Protein AF-A0A954M8I9-F1 (afdb_monomer)

Mean predicted aligned error: 9.43 Å

Solvent-accessible surface area (backbone atoms only — not comparable to full-atom values): 6533 Å² total; per-residue (Å²): 109,73,70,59,54,53,54,57,57,57,62,66,73,66,71,72,78,74,79,82,77,87,83,85,86,86,84,80,81,97,72,74,72,76,30,40,74,69,67,29,89,86,39,89,39,70,69,61,34,58,49,44,78,78,48,90,78,77,92,83,77,78,76,92,42,102,44,70,55,22,33,46,48,23,75,76,69,76,42,62,24,74,81,62,58,29,63,43,84,75,49,87,56,82,74,86,133

Structure (mmCIF, N/CA/C/O backbone):
data_AF-A0A954M8I9-F1
#
_entry.id   AF-A0A954M8I9-F1
#
loop_
_atom_site.group_PDB
_atom_site.id
_atom_site.type_symbol
_atom_site.label_atom_id
_atom_site.label_alt_id
_atom_site.label_comp_id
_atom_site.label_asym_id
_atom_site.label_entity_id
_atom_site.label_seq_id
_atom_site.pdbx_PDB_ins_code
_atom_site.Cartn_x
_atom_site.Cartn_y
_atom_site.Cartn_z
_atom_site.occupancy
_atom_site.B_iso_or_equiv
_atom_site.auth_seq_id
_atom_site.auth_comp_id
_atom_site.auth_asym_id
_atom_site.auth_atom_id
_atom_site.pdbx_PDB_model_num
ATOM 1 N N . MET A 1 1 ? -43.831 21.849 30.753 1.00 57.25 1 MET A N 1
ATOM 2 C CA . MET A 1 1 ? -42.472 22.388 30.490 1.00 57.25 1 MET A CA 1
ATOM 3 C C . MET A 1 1 ? -41.373 21.713 31.313 1.00 57.25 1 MET A C 1
ATOM 5 O O . MET A 1 1 ? -40.435 21.229 30.704 1.00 57.25 1 MET A O 1
ATOM 9 N N . ARG A 1 2 ? -41.479 21.588 32.648 1.00 58.16 2 ARG A N 1
ATOM 10 C CA . ARG A 1 2 ? -40.448 20.923 33.486 1.00 58.16 2 ARG A CA 1
ATOM 11 C C . ARG A 1 2 ? -40.179 19.445 33.145 1.00 58.16 2 ARG A C 1
ATOM 13 O O . ARG A 1 2 ? -39.025 19.045 33.088 1.00 58.16 2 ARG A O 1
ATOM 20 N N . ALA A 1 3 ? -41.225 18.666 32.856 1.00 59.84 3 ALA A N 1
ATOM 21 C CA . ALA A 1 3 ? -41.085 17.259 32.459 1.00 59.84 3 ALA A CA 1
ATOM 22 C C . ALA A 1 3 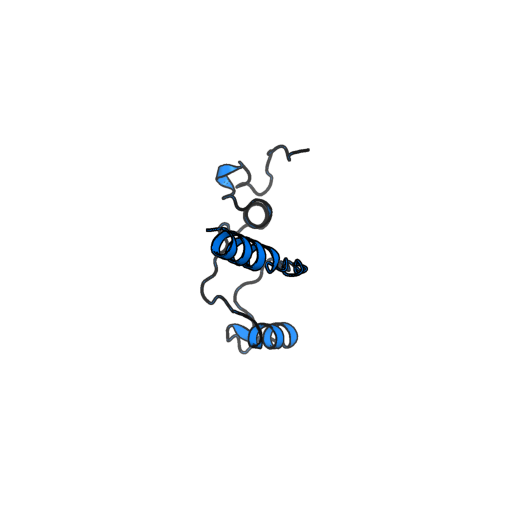? -40.405 17.087 31.085 1.00 59.84 3 ALA A C 1
ATOM 24 O O . ALA A 1 3 ? -39.618 16.169 30.902 1.00 59.84 3 ALA A O 1
ATOM 25 N N . LEU A 1 4 ? -40.648 18.012 30.147 1.00 60.38 4 LEU A N 1
ATOM 26 C CA . LEU A 1 4 ? -40.012 18.003 28.824 1.00 60.38 4 LEU A CA 1
ATOM 27 C C . LEU A 1 4 ? -38.509 18.314 28.926 1.00 60.38 4 LEU A C 1
ATOM 29 O O . LEU A 1 4 ? -37.697 17.688 28.256 1.00 60.38 4 LEU A O 1
ATOM 33 N N . LEU A 1 5 ? -38.143 19.244 29.816 1.00 59.84 5 LEU A N 1
ATOM 34 C CA . LEU A 1 5 ? -36.751 19.609 30.089 1.00 59.84 5 LEU A CA 1
ATOM 35 C C . LEU A 1 5 ? -35.965 18.442 30.716 1.00 59.84 5 LEU A C 1
ATOM 37 O O . LEU A 1 5 ? -34.818 18.206 30.351 1.00 59.84 5 LEU A O 1
ATOM 41 N N . ALA A 1 6 ? -36.598 17.685 31.619 1.00 60.31 6 ALA A N 1
ATOM 42 C CA . ALA A 1 6 ? -35.994 16.516 32.258 1.00 60.31 6 ALA A CA 1
ATOM 43 C C . ALA A 1 6 ? -35.739 15.360 31.272 1.00 60.31 6 ALA A C 1
ATOM 45 O O . ALA A 1 6 ? -34.705 14.705 31.359 1.00 60.31 6 ALA A O 1
ATOM 46 N N . VAL A 1 7 ? -36.640 15.141 30.306 1.00 65.31 7 VAL A N 1
ATOM 47 C CA . VAL A 1 7 ? -36.481 14.102 29.271 1.00 65.31 7 VAL A CA 1
ATOM 48 C C . VAL A 1 7 ? -35.341 14.438 28.302 1.00 65.31 7 VAL A C 1
ATOM 50 O O . VAL A 1 7 ? -34.545 13.563 27.972 1.00 65.31 7 VAL A O 1
ATOM 53 N N . VAL A 1 8 ? -35.199 15.707 27.902 1.00 66.19 8 VAL A N 1
ATOM 54 C CA . VAL A 1 8 ? -34.095 16.150 27.026 1.00 66.19 8 VAL A CA 1
ATOM 55 C C . VAL A 1 8 ?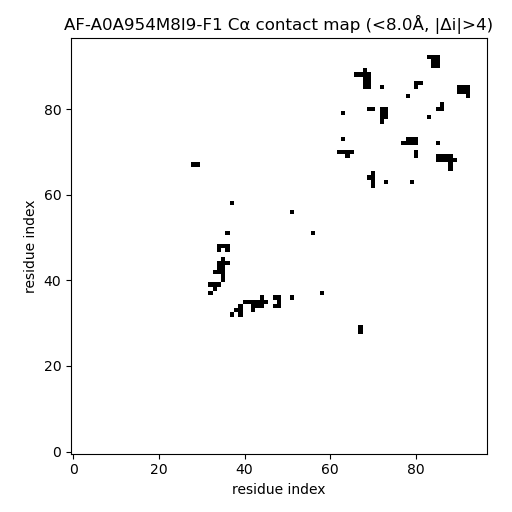 -32.732 16.003 27.717 1.00 66.19 8 VAL A C 1
ATOM 57 O O . VAL A 1 8 ? -31.777 15.540 27.099 1.00 66.19 8 VAL A O 1
ATOM 60 N N . LEU A 1 9 ? -32.644 16.326 29.012 1.00 63.62 9 LEU A N 1
ATOM 61 C CA . LEU A 1 9 ? -31.415 16.161 29.800 1.00 63.62 9 LEU A CA 1
ATOM 62 C C . LEU A 1 9 ? -31.001 14.690 29.973 1.00 63.62 9 LEU A C 1
ATOM 64 O O . LEU A 1 9 ? -29.807 14.396 29.984 1.00 63.62 9 LEU A O 1
ATOM 68 N N . LEU A 1 10 ? -31.961 13.763 30.062 1.00 64.50 10 LEU A N 1
ATOM 69 C CA . LEU A 1 10 ? -31.677 12.333 30.221 1.00 64.50 10 LEU A CA 1
ATOM 70 C C . LEU A 1 10 ? -31.137 11.686 28.929 1.00 64.50 10 LEU A C 1
ATOM 72 O O . LEU A 1 10 ? -30.275 10.812 29.003 1.00 64.50 10 LEU A O 1
ATOM 76 N N . CYS A 1 11 ? -31.589 12.142 27.754 1.00 60.53 11 CYS A N 1
ATOM 77 C CA . CYS A 1 11 ? -31.106 11.654 26.455 1.00 60.53 11 CYS A CA 1
ATOM 78 C C . CYS A 1 11 ? -29.683 12.124 26.107 1.00 60.53 11 CYS A C 1
ATOM 80 O O . CYS A 1 11 ? -28.959 11.405 25.425 1.00 60.53 11 CYS A O 1
ATOM 82 N N . CYS A 1 12 ? -29.248 13.296 26.579 1.00 60.66 12 CYS A N 1
ATOM 83 C CA . CYS A 1 12 ? -27.878 13.769 26.337 1.00 60.66 12 CYS A CA 1
ATOM 84 C C . CYS A 1 12 ? -26.828 13.032 27.185 1.00 60.66 12 CYS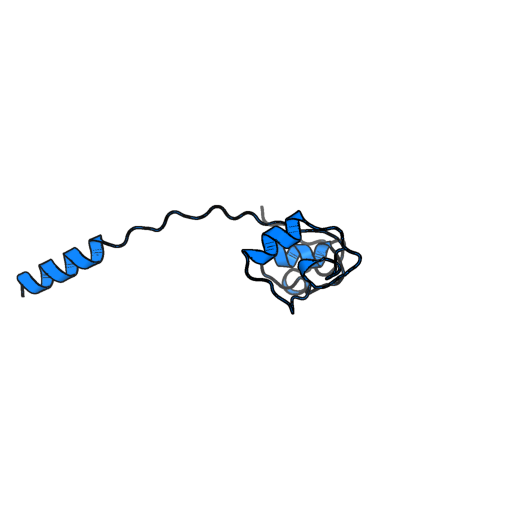 A C 1
ATOM 86 O O . CYS A 1 12 ? -25.661 12.982 26.806 1.00 60.66 12 CYS A O 1
ATOM 88 N N . ALA A 1 13 ? -27.225 12.440 28.315 1.00 60.78 13 ALA A N 1
ATOM 89 C CA . ALA A 1 13 ? -26.310 11.742 29.220 1.00 60.78 13 ALA A CA 1
ATOM 90 C C . ALA A 1 13 ? -25.908 10.334 28.735 1.00 60.78 13 ALA A C 1
ATOM 92 O O . ALA A 1 13 ? -25.038 9.708 29.335 1.00 60.78 13 ALA A O 1
ATOM 93 N N . SER A 1 14 ? -26.536 9.818 27.672 1.00 60.78 14 SER A N 1
ATOM 94 C CA . SER A 1 14 ? -26.346 8.438 27.196 1.00 60.78 14 SER A CA 1
ATOM 95 C C . SER A 1 14 ? -25.318 8.295 26.068 1.00 60.78 14 SER A C 1
ATOM 97 O O . SER A 1 14 ? -25.149 7.197 25.540 1.00 60.78 14 SER A O 1
ATOM 99 N N . VAL A 1 15 ? -24.623 9.371 25.682 1.00 63.84 15 VAL A N 1
ATOM 100 C CA . VAL A 1 15 ? -23.536 9.281 24.697 1.00 63.84 15 VAL A CA 1
ATOM 101 C C . VAL A 1 15 ? -22.317 8.667 25.382 1.00 63.84 15 VAL A C 1
ATOM 103 O O . VAL A 1 15 ? -21.468 9.355 25.943 1.00 63.84 15 VAL A O 1
ATOM 106 N N . SER A 1 16 ? -22.254 7.337 25.360 1.00 67.69 16 SER A N 1
ATOM 107 C CA . SER A 1 16 ? -21.026 6.602 25.638 1.00 67.69 16 SER A CA 1
ATOM 108 C C . SER A 1 16 ? -20.015 6.960 24.553 1.00 67.69 16 SER A C 1
ATOM 110 O O . SER A 1 16 ? -20.269 6.769 23.363 1.00 67.69 16 SER A O 1
ATOM 112 N N . PHE A 1 17 ? -18.882 7.527 24.961 1.00 67.75 17 PHE A N 1
ATOM 113 C CA . PHE A 1 17 ? -17.749 7.706 24.068 1.00 67.75 17 PHE A CA 1
ATOM 114 C C . PHE A 1 17 ? -17.250 6.304 23.715 1.00 67.75 17 PHE A C 1
ATOM 116 O O . PHE A 1 17 ? -16.771 5.586 24.594 1.00 67.75 17 PHE A O 1
ATOM 123 N N . ALA A 1 18 ? -17.441 5.884 22.462 1.00 76.12 18 ALA A N 1
ATOM 124 C CA . ALA A 1 18 ? -16.890 4.622 21.994 1.00 76.12 18 ALA A CA 1
ATOM 125 C C . ALA A 1 18 ? -15.380 4.622 22.269 1.00 76.12 18 ALA A C 1
ATOM 127 O O . ALA A 1 18 ? -14.705 5.633 22.054 1.00 76.12 18 ALA A O 1
ATOM 128 N N . GLU A 1 19 ? -14.869 3.509 22.791 1.00 88.06 19 GLU 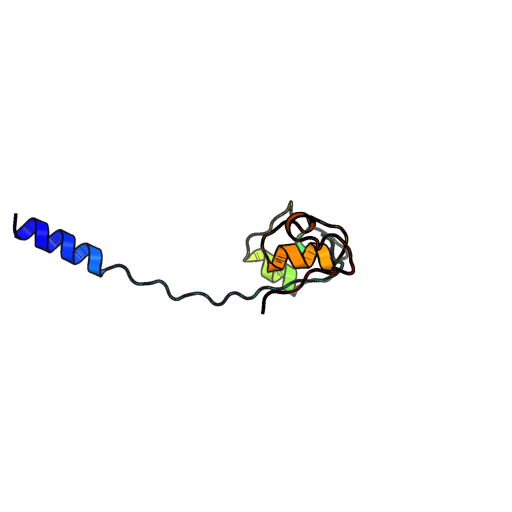A N 1
ATOM 129 C CA . GLU A 1 19 ? -13.445 3.364 23.068 1.00 88.06 19 GLU A CA 1
ATOM 130 C C . GLU A 1 19 ? -12.651 3.634 21.783 1.00 88.06 19 GLU A C 1
ATOM 132 O O . GLU A 1 19 ? -13.002 3.136 20.709 1.00 88.06 19 GLU A O 1
ATOM 137 N N . GLN A 1 20 ? -11.623 4.485 21.872 1.00 91.31 20 GLN A N 1
ATOM 138 C CA . GLN A 1 20 ? -10.823 4.828 20.701 1.00 91.31 20 GLN A CA 1
ATOM 139 C C . GLN A 1 20 ? -10.077 3.574 20.231 1.00 91.31 20 GLN A C 1
ATOM 141 O O . GLN A 1 20 ? -9.328 2.986 21.015 1.00 91.31 20 GLN A O 1
ATOM 146 N N . PRO A 1 21 ? -10.260 3.142 18.973 1.00 94.19 21 PRO A N 1
ATOM 147 C CA . PRO A 1 21 ? -9.571 1.964 18.489 1.00 94.19 21 PRO A CA 1
ATOM 148 C C . PRO A 1 21 ? -8.078 2.256 18.335 1.00 94.19 21 PRO A C 1
ATOM 150 O O . PRO A 1 21 ? -7.671 3.352 17.948 1.00 94.19 21 PRO A O 1
ATOM 153 N N . ASN A 1 22 ? -7.256 1.233 18.553 1.00 96.19 22 ASN A N 1
ATOM 154 C CA . ASN A 1 22 ? -5.866 1.273 18.119 1.00 96.19 22 ASN A CA 1
ATOM 155 C C . ASN A 1 22 ? -5.813 1.209 16.587 1.00 96.19 22 ASN A C 1
ATOM 157 O O . ASN A 1 22 ? -6.465 0.359 15.977 1.00 96.19 22 ASN A O 1
ATOM 161 N N . ILE A 1 23 ? -5.010 2.076 15.968 1.00 95.88 23 ILE A N 1
ATOM 162 C CA . ILE A 1 23 ? -4.789 2.079 14.519 1.00 95.88 23 ILE A CA 1
ATOM 163 C C . ILE A 1 23 ? -3.413 1.474 14.240 1.00 95.88 23 ILE A C 1
ATOM 165 O O . ILE A 1 23 ? -2.391 2.047 14.609 1.00 95.88 23 ILE A O 1
ATOM 169 N N . LEU A 1 24 ? -3.386 0.319 13.569 1.00 96.06 24 LEU A N 1
ATOM 170 C CA . LEU A 1 24 ? -2.163 -0.273 13.029 1.00 96.06 24 LEU A CA 1
ATOM 171 C C . LEU A 1 24 ? -2.069 0.053 11.535 1.00 96.06 24 LEU A C 1
ATOM 173 O O . LEU A 1 24 ? -2.829 -0.486 10.733 1.00 96.06 24 LEU A O 1
ATOM 177 N N . TRP A 1 25 ? -1.129 0.925 11.172 1.00 94.94 25 TRP A N 1
ATOM 178 C CA . TRP A 1 25 ? -0.845 1.277 9.783 1.00 94.94 25 TRP A CA 1
ATOM 179 C C . TRP A 1 25 ? 0.323 0.437 9.252 1.00 94.94 25 TRP A C 1
ATOM 181 O O . TRP A 1 25 ? 1.463 0.622 9.675 1.00 94.94 25 TRP A O 1
ATOM 191 N N . LEU A 1 26 ? 0.044 -0.488 8.330 1.00 94.25 26 LEU A N 1
ATOM 192 C CA . LEU A 1 26 ? 1.057 -1.323 7.679 1.00 94.25 26 LEU A CA 1
ATOM 193 C C . LEU A 1 26 ? 1.299 -0.826 6.252 1.00 94.25 26 LEU A C 1
ATOM 195 O O . LEU A 1 26 ? 0.391 -0.860 5.424 1.00 94.25 26 LEU A O 1
ATOM 199 N N . THR A 1 27 ? 2.532 -0.411 5.967 1.00 92.88 27 THR A N 1
ATOM 200 C CA . THR A 1 27 ? 2.986 -0.053 4.616 1.00 92.88 27 THR A CA 1
ATOM 201 C C . THR A 1 27 ? 4.009 -1.079 4.147 1.00 92.88 27 THR A C 1
ATOM 203 O O . THR A 1 27 ? 4.870 -1.506 4.915 1.00 92.88 27 THR A O 1
ATOM 206 N N . VAL A 1 28 ? 3.915 -1.458 2.880 1.00 93.12 28 VAL A N 1
ATOM 207 C CA . VAL A 1 28 ? 4.821 -2.376 2.188 1.00 93.12 28 VAL A CA 1
ATOM 208 C C . VAL A 1 28 ? 5.451 -1.626 1.019 1.00 93.12 28 VAL A C 1
ATOM 210 O O . VAL A 1 28 ? 4.779 -0.841 0.354 1.00 93.12 28 VAL A O 1
ATOM 213 N N . GLU A 1 29 ? 6.749 -1.820 0.813 1.00 92.44 29 GLU A N 1
ATOM 214 C CA . GLU A 1 29 ? 7.525 -1.114 -0.210 1.00 92.44 29 GLU A CA 1
ATOM 215 C C . GLU A 1 29 ? 7.619 -1.970 -1.479 1.00 92.44 29 GLU A C 1
ATOM 217 O O . GLU A 1 29 ? 7.756 -3.190 -1.396 1.00 92.44 29 GLU A O 1
ATOM 222 N N . ASP A 1 30 ? 7.538 -1.316 -2.639 1.00 92.50 30 ASP A N 1
ATOM 223 C CA . ASP A 1 30 ? 7.743 -1.910 -3.966 1.00 92.50 30 ASP A CA 1
ATOM 224 C C . ASP A 1 30 ? 6.864 -3.136 -4.292 1.00 92.50 30 ASP A C 1
ATOM 226 O O . ASP A 1 30 ? 7.293 -4.065 -4.977 1.00 92.50 30 ASP A O 1
ATOM 230 N N . ILE A 1 31 ? 5.602 -3.128 -3.841 1.00 92.56 31 ILE A N 1
ATOM 231 C CA . ILE A 1 31 ? 4.623 -4.187 -4.129 1.00 92.56 31 ILE A CA 1
ATOM 232 C C . ILE A 1 31 ? 3.455 -3.683 -4.991 1.00 92.56 31 ILE A C 1
ATOM 234 O O . ILE A 1 31 ? 2.964 -2.567 -4.816 1.00 92.56 31 ILE A O 1
ATOM 238 N N . GLY A 1 32 ? 2.995 -4.524 -5.918 1.00 91.62 32 GLY A N 1
ATOM 239 C CA . GLY A 1 32 ? 1.762 -4.329 -6.683 1.00 91.62 32 GLY A CA 1
ATOM 240 C C . GLY A 1 32 ? 0.652 -5.305 -6.258 1.00 91.62 32 GLY A C 1
ATOM 241 O O . GLY A 1 32 ? 0.709 -5.874 -5.168 1.00 91.62 32 GLY A O 1
ATOM 242 N N . PRO A 1 33 ? -0.367 -5.548 -7.103 1.00 94.56 33 PRO A N 1
ATOM 243 C CA . PRO A 1 33 ? -1.468 -6.470 -6.801 1.00 94.56 33 PRO A CA 1
ATOM 244 C C . PRO A 1 33 ? -1.077 -7.961 -6.897 1.00 94.56 33 PRO A C 1
ATOM 246 O O . PRO A 1 33 ? -1.949 -8.814 -7.027 1.00 94.56 33 PRO A O 1
ATOM 249 N N . GLN A 1 34 ? 0.215 -8.296 -6.852 1.00 96.06 34 GLN A N 1
ATOM 250 C CA . GLN A 1 34 ? 0.738 -9.667 -6.888 1.00 96.06 34 GLN A CA 1
ATOM 251 C C . GLN A 1 34 ? 0.564 -10.370 -5.528 1.00 96.06 34 GLN A C 1
ATOM 253 O O . GLN A 1 34 ? 1.532 -10.709 -4.850 1.00 96.06 34 GLN A O 1
ATOM 258 N N . LEU A 1 35 ? -0.688 -10.532 -5.093 1.00 97.00 35 LEU A N 1
ATOM 259 C CA . LEU A 1 35 ? -1.080 -11.225 -3.862 1.00 97.00 35 LEU A CA 1
ATOM 260 C C . LEU A 1 35 ? -2.232 -12.193 -4.157 1.00 97.00 35 LEU A C 1
ATOM 262 O O . LEU A 1 35 ? -3.079 -11.914 -5.014 1.00 97.00 35 LEU A O 1
ATOM 266 N N . GLY A 1 36 ? -2.328 -13.278 -3.386 1.00 97.69 36 GLY A N 1
ATOM 267 C CA . GLY A 1 36 ? -3.391 -14.275 -3.540 1.00 97.69 36 GLY A CA 1
ATOM 268 C C . GLY A 1 36 ? -4.789 -13.662 -3.407 1.00 97.69 36 GLY A C 1
ATOM 269 O O . GLY A 1 36 ? -5.682 -13.939 -4.208 1.00 97.69 36 GLY A O 1
ATOM 270 N N . CYS A 1 37 ? -4.974 -12.733 -2.465 1.00 96.94 37 CYS A N 1
ATOM 271 C CA . CYS A 1 37 ? -6.229 -12.000 -2.270 1.00 96.94 37 CYS A CA 1
ATOM 272 C C . CYS A 1 37 ? -6.637 -11.069 -3.425 1.00 96.94 37 CYS A C 1
ATOM 274 O O . CYS A 1 37 ? -7.808 -10.696 -3.500 1.00 96.94 37 CYS A O 1
ATOM 276 N N . TYR A 1 38 ? -5.716 -10.730 -4.331 1.00 97.56 38 TYR A N 1
ATOM 277 C CA . TYR A 1 38 ? -5.995 -10.011 -5.580 1.00 97.56 38 TYR A CA 1
ATOM 278 C C . TYR A 1 38 ? -6.104 -10.947 -6.797 1.00 97.56 38 TYR A C 1
ATOM 280 O O . TYR A 1 38 ? -6.346 -10.480 -7.909 1.00 97.56 38 TYR A O 1
ATOM 288 N N . GLY A 1 39 ? -5.994 -12.265 -6.595 1.00 96.69 39 GLY A N 1
ATOM 289 C CA . GLY A 1 39 ? -6.161 -13.284 -7.633 1.00 96.69 39 GLY A CA 1
ATOM 290 C C . GLY A 1 39 ? -4.864 -13.767 -8.282 1.00 96.69 39 GLY A C 1
ATOM 291 O O . GLY A 1 39 ? -4.933 -14.477 -9.285 1.00 96.69 39 GLY A O 1
ATOM 292 N N . ASP A 1 40 ? -3.694 -13.414 -7.740 1.00 97.62 40 ASP A N 1
ATOM 293 C CA . ASP A 1 40 ? -2.423 -13.956 -8.224 1.00 97.62 40 ASP A CA 1
ATOM 294 C C . ASP A 1 40 ? -2.264 -15.426 -7.799 1.00 97.62 40 ASP A C 1
ATOM 296 O O . ASP A 1 40 ? -2.140 -15.739 -6.616 1.00 97.62 40 ASP A O 1
ATOM 300 N N . ALA A 1 41 ? -2.262 -16.337 -8.776 1.00 97.44 41 ALA A N 1
ATOM 301 C CA . ALA A 1 41 ? -2.145 -17.776 -8.546 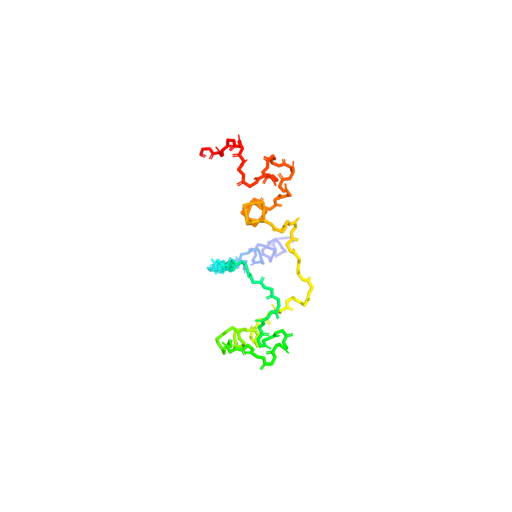1.00 97.44 41 ALA A CA 1
ATOM 302 C C . ALA A 1 41 ? -0.725 -18.237 -8.160 1.00 97.44 41 ALA A C 1
ATOM 304 O O . ALA A 1 41 ? -0.565 -19.375 -7.719 1.00 97.44 41 ALA A O 1
ATOM 305 N N . TYR A 1 42 ? 0.295 -17.392 -8.342 1.00 97.56 42 TYR A N 1
ATOM 306 C CA . TYR A 1 42 ? 1.684 -17.695 -7.978 1.00 97.56 42 TYR A CA 1
ATOM 307 C C . TYR A 1 42 ? 2.070 -17.154 -6.596 1.00 97.56 42 TYR A C 1
ATOM 309 O O . TYR A 1 42 ? 3.120 -17.525 -6.071 1.00 97.56 42 TYR A O 1
ATOM 317 N N . ALA A 1 43 ? 1.250 -16.280 -6.011 1.00 97.62 43 ALA A N 1
ATOM 318 C CA . ALA A 1 43 ? 1.527 -15.671 -4.721 1.00 97.62 43 ALA A CA 1
ATOM 319 C C . ALA A 1 43 ? 1.255 -16.649 -3.563 1.00 97.62 43 ALA A C 1
ATOM 321 O O . ALA A 1 43 ? 0.152 -17.173 -3.421 1.00 97.62 43 ALA A O 1
ATOM 322 N N . ASP A 1 44 ? 2.249 -16.843 -2.691 1.00 97.88 44 ASP A N 1
ATOM 323 C CA . ASP A 1 44 ? 2.099 -17.556 -1.416 1.00 97.88 44 ASP A CA 1
ATOM 324 C C . ASP A 1 44 ? 1.966 -16.544 -0.268 1.00 97.88 44 ASP A C 1
ATOM 326 O O . ASP A 1 44 ? 2.947 -16.138 0.359 1.00 97.88 44 ASP A O 1
ATOM 330 N N . THR A 1 45 ? 0.739 -16.061 -0.039 1.00 97.62 45 THR A N 1
ATOM 331 C CA . THR A 1 45 ? 0.454 -14.972 0.916 1.00 97.62 45 THR A CA 1
ATOM 332 C C . THR A 1 45 ? -0.635 -15.315 1.941 1.00 97.62 45 THR A C 1
ATOM 334 O O . THR A 1 45 ? -1.521 -14.495 2.205 1.00 97.62 45 THR A O 1
ATOM 337 N N . PRO A 1 46 ? -0.573 -16.482 2.615 1.00 97.88 46 PRO A N 1
ATOM 338 C CA . PRO A 1 46 ? -1.699 -17.043 3.366 1.00 97.88 46 PRO A CA 1
ATOM 339 C C . PRO A 1 46 ? -2.195 -16.144 4.507 1.00 97.88 46 PRO A C 1
ATOM 341 O O . PRO A 1 46 ? -3.392 -16.105 4.800 1.00 97.88 46 PRO A O 1
ATOM 344 N N . HIS A 1 47 ? -1.299 -15.387 5.148 1.00 98.19 47 HIS A N 1
ATOM 345 C CA . HIS A 1 47 ? -1.665 -14.460 6.222 1.00 98.19 47 HIS A CA 1
ATOM 346 C C . HIS A 1 47 ? -2.373 -13.201 5.708 1.00 98.19 47 HIS A C 1
ATOM 348 O O . HIS A 1 47 ? -3.345 -12.759 6.325 1.00 98.19 47 HIS A O 1
ATOM 354 N N . LEU A 1 48 ? -1.930 -12.647 4.574 1.00 97.06 48 LEU A N 1
ATOM 355 C CA . LEU A 1 48 ? -2.588 -11.502 3.938 1.00 97.06 48 LEU A CA 1
ATOM 356 C C . LEU A 1 48 ? -3.931 -11.918 3.333 1.00 97.06 48 LEU A C 1
ATOM 358 O O . LEU A 1 48 ? -4.909 -11.184 3.453 1.00 97.06 48 LEU A O 1
ATOM 362 N N . ASP A 1 49 ? -4.017 -13.128 2.787 1.00 97.94 49 ASP A N 1
ATOM 363 C CA . ASP A 1 49 ? -5.254 -13.668 2.226 1.00 97.94 49 ASP A CA 1
ATOM 364 C C . ASP A 1 49 ? -6.302 -13.922 3.313 1.00 97.94 49 ASP A C 1
ATOM 366 O O . ASP A 1 49 ? -7.472 -13.559 3.167 1.00 97.94 49 ASP A O 1
ATOM 370 N N . ALA A 1 50 ? -5.890 -14.496 4.448 1.00 98.31 50 ALA A N 1
ATOM 371 C CA . ALA A 1 50 ? -6.754 -14.648 5.614 1.00 98.31 50 ALA A CA 1
ATOM 372 C C . ALA A 1 50 ? -7.187 -13.290 6.190 1.00 98.31 50 ALA A C 1
ATOM 374 O O . ALA A 1 50 ? -8.332 -13.139 6.619 1.00 98.31 50 ALA A O 1
ATOM 375 N N . PHE A 1 51 ? -6.298 -12.291 6.179 1.00 97.62 51 PHE A N 1
ATOM 376 C CA . PHE A 1 51 ? -6.627 -10.933 6.601 1.00 97.62 51 PHE A CA 1
ATOM 377 C C . PHE A 1 51 ? -7.650 -10.269 5.670 1.00 97.62 51 PHE A C 1
ATOM 379 O O . PHE A 1 51 ? -8.623 -9.693 6.159 1.00 97.62 51 PHE A O 1
ATOM 386 N N . ALA A 1 52 ? -7.496 -10.412 4.353 1.00 97.44 52 ALA A N 1
ATOM 387 C CA . ALA A 1 52 ? -8.414 -9.857 3.362 1.00 97.44 52 ALA A CA 1
ATOM 388 C C . ALA A 1 52 ? -9.838 -10.428 3.498 1.00 97.44 52 ALA A C 1
ATOM 390 O O . ALA A 1 52 ? -10.802 -9.673 3.442 1.00 97.44 52 ALA A O 1
ATOM 391 N N . LYS A 1 53 ? -9.990 -11.730 3.793 1.00 97.88 53 LYS A N 1
ATOM 392 C CA . LYS A 1 53 ? -11.307 -12.384 3.989 1.00 97.88 53 LYS A CA 1
ATOM 393 C C . LYS A 1 53 ? -12.166 -11.773 5.104 1.00 97.88 53 LYS A C 1
ATOM 395 O O . LYS A 1 53 ? -13.378 -11.963 5.104 1.00 97.88 53 LYS A O 1
ATOM 400 N N . ARG A 1 54 ? -11.548 -11.083 6.065 1.00 98.06 54 ARG A N 1
ATOM 401 C CA . ARG A 1 54 ? -12.221 -10.409 7.190 1.00 98.06 54 ARG A CA 1
ATOM 402 C C . ARG A 1 54 ? -12.130 -8.881 7.124 1.00 98.06 54 ARG A C 1
ATOM 404 O O . ARG A 1 54 ? -12.412 -8.220 8.119 1.00 98.06 54 ARG A O 1
ATOM 411 N N . SER A 1 55 ? -11.700 -8.338 5.988 1.00 97.81 55 SER A N 1
ATOM 412 C CA . SER A 1 55 ? -11.452 -6.911 5.783 1.00 97.81 55 SER A CA 1
ATOM 413 C C . SER A 1 55 ? -12.213 -6.393 4.564 1.00 97.81 55 SER A C 1
ATOM 415 O O . SER A 1 55 ? -12.751 -7.162 3.770 1.00 97.81 55 SER A O 1
ATOM 417 N N . LEU A 1 56 ? -12.243 -5.071 4.403 1.00 97.81 56 LEU A N 1
ATOM 418 C CA . LEU A 1 56 ? -12.624 -4.452 3.139 1.00 97.81 56 LEU A CA 1
ATOM 419 C C . LEU A 1 56 ? -11.386 -4.354 2.239 1.00 97.81 56 LEU A C 1
ATOM 421 O O . LEU A 1 56 ? -10.389 -3.748 2.633 1.00 97.81 56 LEU A O 1
ATOM 425 N N . THR A 1 57 ? -11.459 -4.913 1.033 1.00 96.25 57 THR A N 1
ATOM 426 C CA . THR A 1 57 ? -10.371 -4.867 0.045 1.00 96.25 57 THR A CA 1
ATOM 427 C C . THR A 1 57 ? -10.705 -3.885 -1.074 1.00 96.25 57 THR A C 1
ATOM 429 O O . THR A 1 57 ? -11.753 -3.987 -1.711 1.00 96.25 57 THR A O 1
ATOM 432 N N . TYR A 1 58 ? -9.797 -2.947 -1.343 1.00 96.50 58 TYR A N 1
ATOM 433 C CA . TYR A 1 58 ? -9.924 -2.003 -2.453 1.00 96.50 58 TYR A CA 1
ATOM 434 C C . TYR A 1 58 ? -9.303 -2.590 -3.720 1.00 96.50 58 TYR A C 1
ATOM 436 O O . TYR A 1 58 ? -8.094 -2.750 -3.796 1.00 96.50 58 TYR A O 1
ATOM 444 N N . LEU A 1 59 ? -10.118 -2.858 -4.742 1.00 95.88 59 LEU A N 1
ATOM 445 C CA . LEU A 1 59 ? -9.633 -3.389 -6.028 1.00 95.88 59 LEU A CA 1
ATOM 446 C C . LEU A 1 59 ? -9.012 -2.319 -6.937 1.00 95.88 59 LEU A C 1
ATOM 448 O O . LEU A 1 59 ? -8.346 -2.645 -7.912 1.00 95.88 59 LEU A O 1
ATOM 452 N N . ASN A 1 60 ? -9.249 -1.044 -6.625 1.00 95.38 60 ASN A N 1
ATOM 453 C CA . ASN A 1 60 ? -8.773 0.101 -7.392 1.00 95.38 60 ASN A CA 1
ATOM 454 C C . ASN A 1 60 ? -8.171 1.132 -6.432 1.00 95.38 60 ASN A C 1
ATOM 456 O O . ASN A 1 60 ? -8.847 2.071 -6.014 1.00 95.38 60 ASN A O 1
ATOM 460 N N . ALA A 1 61 ? -6.908 0.929 -6.066 1.00 94.44 61 ALA A N 1
ATOM 461 C CA . ALA A 1 61 ? -6.125 1.849 -5.251 1.00 94.44 61 ALA A CA 1
ATOM 462 C C . ALA A 1 61 ? -4.814 2.163 -5.978 1.00 94.44 61 ALA A C 1
ATOM 464 O O . ALA A 1 61 ? -4.158 1.261 -6.495 1.00 94.44 61 ALA A O 1
ATOM 465 N N . TRP A 1 62 ? -4.444 3.442 -6.027 1.00 94.12 62 TRP A N 1
ATOM 466 C CA . TRP A 1 62 ? -3.288 3.914 -6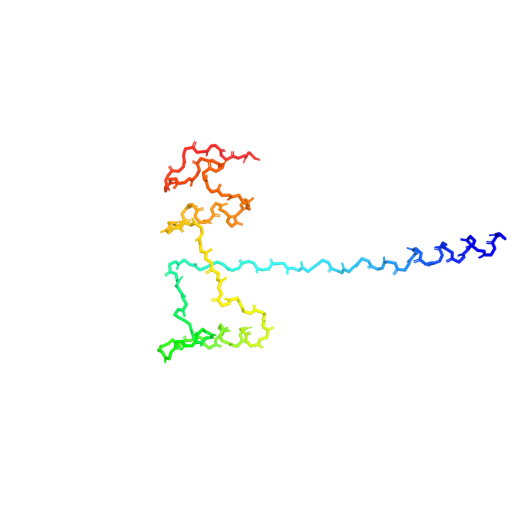.784 1.00 94.12 62 TRP A CA 1
ATOM 467 C C . TRP A 1 62 ? -2.386 4.755 -5.897 1.00 94.12 62 TRP A C 1
ATOM 469 O O . TRP A 1 62 ? -2.862 5.630 -5.172 1.00 94.12 62 TRP A O 1
ATOM 479 N N . SER A 1 63 ? -1.078 4.523 -6.002 1.00 94.12 63 SER A N 1
ATOM 480 C CA . SER A 1 63 ? -0.109 5.500 -5.520 1.00 94.12 63 SER A CA 1
ATOM 481 C C . SER A 1 63 ? -0.210 6.760 -6.376 1.00 94.12 63 SER A C 1
ATOM 483 O O . SER A 1 63 ? -0.414 6.693 -7.588 1.00 94.12 63 SER A O 1
ATOM 485 N N . ASN A 1 64 ? -0.033 7.917 -5.755 1.00 94.12 64 ASN A N 1
ATOM 486 C CA . ASN A 1 64 ? 0.010 9.186 -6.471 1.00 94.12 64 ASN A CA 1
ATOM 487 C C . ASN A 1 64 ? 1.387 9.497 -7.080 1.00 94.12 64 ASN A C 1
ATOM 489 O O . ASN A 1 64 ? 1.516 10.460 -7.832 1.00 94.12 64 ASN A O 1
ATOM 493 N N . ALA A 1 65 ? 2.404 8.698 -6.754 1.00 92.62 65 ALA A N 1
ATOM 494 C CA . ALA A 1 65 ? 3.738 8.791 -7.319 1.00 92.62 65 ALA A CA 1
ATOM 495 C C . ALA A 1 65 ? 4.381 7.396 -7.424 1.00 92.62 65 ALA A C 1
ATOM 497 O O . ALA A 1 65 ? 4.236 6.582 -6.509 1.00 92.62 65 ALA A O 1
ATOM 498 N N . PRO A 1 66 ? 5.146 7.110 -8.491 1.00 91.56 66 PRO A N 1
ATOM 499 C CA . PRO A 1 66 ? 5.849 5.838 -8.660 1.00 91.56 66 PRO A CA 1
ATOM 500 C C . PRO A 1 66 ? 7.219 5.818 -7.948 1.00 91.56 66 PRO A C 1
ATOM 502 O O . PRO A 1 66 ? 8.132 5.130 -8.389 1.00 91.56 66 PRO A O 1
ATOM 505 N N . VAL A 1 67 ? 7.402 6.623 -6.892 1.00 91.75 67 VAL A N 1
ATOM 506 C CA . VAL A 1 67 ? 8.673 6.774 -6.162 1.00 91.75 67 VAL A CA 1
ATOM 507 C C . VAL A 1 67 ? 8.400 6.795 -4.662 1.00 91.75 67 VAL A C 1
ATOM 509 O O . VAL A 1 67 ? 7.457 7.447 -4.209 1.00 91.75 67 VAL A O 1
ATOM 512 N N . CYS A 1 68 ? 9.252 6.122 -3.886 1.00 92.25 68 CYS A N 1
ATOM 513 C CA . CYS A 1 68 ? 8.998 5.832 -2.478 1.00 92.25 68 CYS A CA 1
ATOM 514 C C . CYS A 1 68 ? 8.836 7.099 -1.616 1.00 92.25 68 CYS A C 1
ATOM 516 O O . CYS A 1 68 ? 7.869 7.219 -0.869 1.00 92.25 68 CYS A O 1
ATOM 518 N N . ALA A 1 69 ? 9.759 8.068 -1.712 1.00 92.00 69 ALA A N 1
ATOM 519 C CA . ALA A 1 69 ? 9.711 9.270 -0.870 1.00 92.00 69 ALA A CA 1
ATOM 520 C C . ALA A 1 69 ? 8.472 10.155 -1.143 1.00 92.00 69 ALA A C 1
ATOM 522 O O . ALA A 1 69 ? 7.755 10.439 -0.183 1.00 92.00 69 ALA A O 1
ATOM 523 N N . PRO A 1 70 ? 8.135 10.51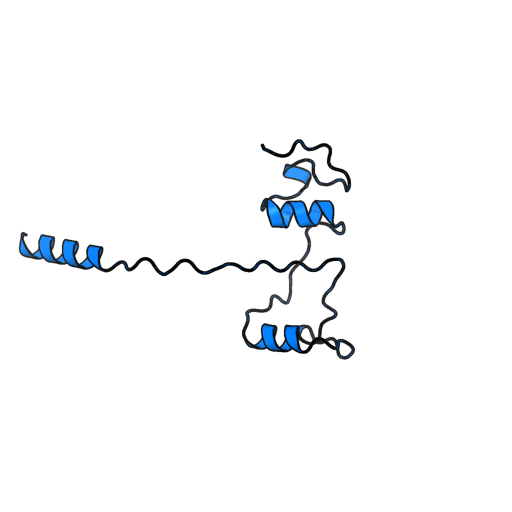1 -2.399 1.00 93.38 70 PRO A N 1
ATOM 524 C CA . PRO A 1 70 ? 6.894 11.229 -2.693 1.00 93.38 70 PRO A CA 1
ATOM 525 C C . PRO A 1 70 ? 5.632 10.462 -2.265 1.00 93.38 70 PRO A C 1
ATOM 527 O O . PRO A 1 70 ? 4.765 11.041 -1.616 1.00 93.38 70 PRO A O 1
ATOM 530 N N . ALA A 1 71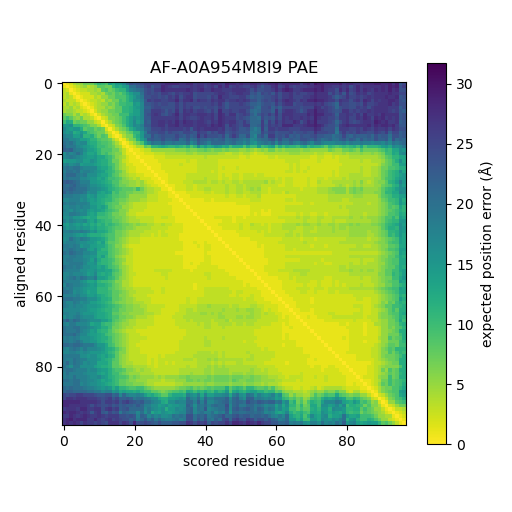 ? 5.542 9.154 -2.541 1.00 94.06 71 ALA A N 1
ATOM 531 C CA . ALA A 1 71 ? 4.381 8.349 -2.150 1.00 94.06 71 ALA A CA 1
ATOM 532 C C . ALA A 1 71 ? 4.178 8.333 -0.622 1.00 94.06 71 ALA A C 1
ATOM 534 O O . ALA A 1 71 ? 3.070 8.556 -0.129 1.00 94.06 71 ALA A O 1
ATOM 535 N N . ARG A 1 72 ? 5.260 8.149 0.149 1.00 93.19 72 ARG A N 1
ATOM 536 C CA . ARG A 1 72 ? 5.211 8.185 1.618 1.00 93.19 72 ARG A CA 1
ATOM 537 C C . ARG A 1 72 ? 4.856 9.557 2.171 1.00 93.19 72 ARG A C 1
ATOM 539 O O . ARG A 1 72 ? 4.106 9.612 3.143 1.00 93.19 72 ARG A O 1
ATOM 546 N N . THR A 1 73 ? 5.333 10.648 1.566 1.00 92.69 73 THR A N 1
ATOM 547 C CA . THR A 1 73 ? 4.929 12.000 1.985 1.00 92.69 73 THR A CA 1
ATOM 548 C C . THR A 1 73 ? 3.414 12.134 1.972 1.00 92.69 73 THR A C 1
ATOM 550 O O . THR A 1 73 ? 2.841 12.676 2.915 1.00 92.69 73 THR A O 1
ATOM 553 N N . THR A 1 74 ? 2.741 11.583 0.964 1.00 94.25 74 THR A N 1
ATOM 554 C CA . THR A 1 74 ? 1.278 11.614 0.905 1.00 94.25 74 THR A CA 1
ATOM 555 C C . THR A 1 74 ? 0.614 10.751 1.954 1.00 94.25 74 THR A C 1
ATOM 557 O O . THR A 1 74 ? -0.348 11.209 2.562 1.00 94.25 74 THR A O 1
ATOM 560 N N . LEU A 1 75 ? 1.124 9.546 2.215 1.00 94.31 75 L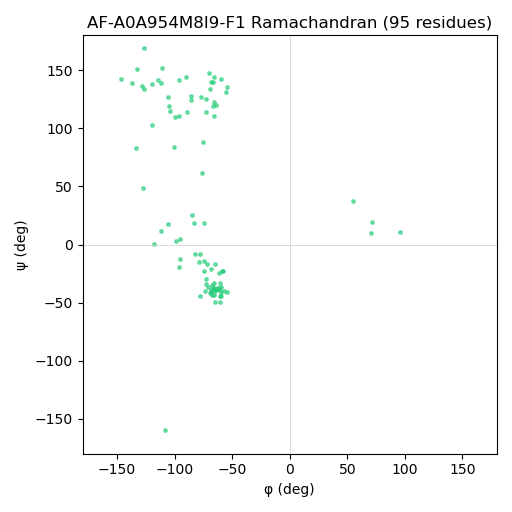EU A N 1
ATOM 561 C CA . LEU A 1 75 ? 0.572 8.699 3.277 1.00 94.31 75 LEU A CA 1
ATOM 562 C C . LEU A 1 75 ? 0.701 9.363 4.658 1.00 94.31 75 LEU A C 1
ATOM 564 O O . LEU A 1 75 ? -0.211 9.256 5.468 1.00 94.31 75 LEU A O 1
ATOM 568 N N . ILE A 1 76 ? 1.809 10.068 4.915 1.00 93.31 76 ILE A N 1
ATOM 569 C CA . ILE A 1 76 ? 2.090 10.715 6.206 1.00 93.31 76 ILE A CA 1
ATOM 570 C C . ILE A 1 76 ? 1.314 12.029 6.373 1.00 93.31 76 ILE A C 1
ATOM 572 O O . ILE A 1 76 ? 0.778 12.295 7.444 1.00 93.31 76 ILE A O 1
ATOM 576 N N . SER A 1 77 ? 1.279 12.870 5.336 1.00 93.69 77 SER A N 1
ATOM 577 C CA . SER A 1 77 ? 0.723 14.231 5.425 1.00 93.69 77 SER A CA 1
ATOM 578 C C . SER A 1 77 ? -0.728 14.352 4.961 1.00 93.69 77 SER A C 1
ATOM 580 O O . SER A 1 77 ? -1.381 15.347 5.265 1.00 93.69 77 SER A O 1
ATOM 582 N N . GLY A 1 78 ? -1.232 13.389 4.185 1.00 94.81 78 GLY A N 1
ATOM 583 C CA . GLY A 1 78 ? -2.516 13.503 3.488 1.00 94.81 78 GLY A CA 1
ATOM 584 C C . GLY A 1 78 ? -2.511 14.504 2.323 1.00 94.81 78 GLY A C 1
ATOM 585 O O . GLY A 1 78 ? -3.574 14.817 1.790 1.00 94.81 78 GLY A O 1
ATOM 586 N N . LEU A 1 79 ? -1.342 15.014 1.919 1.00 94.56 79 LEU A N 1
ATOM 587 C CA . LEU A 1 79 ? -1.183 16.007 0.855 1.00 94.56 79 LEU A CA 1
ATOM 588 C C . LEU A 1 79 ? -0.492 15.411 -0.373 1.00 94.56 79 LEU A C 1
ATOM 590 O O . LEU A 1 79 ? 0.330 14.500 -0.269 1.00 94.56 79 LEU A O 1
ATOM 594 N N . TYR A 1 80 ? -0.785 15.957 -1.554 1.00 94.38 80 TYR A N 1
ATOM 595 C CA . TYR A 1 80 ? -0.014 15.637 -2.754 1.00 94.38 80 TYR A CA 1
ATOM 596 C C . TYR A 1 80 ? 1.424 16.178 -2.626 1.00 94.38 80 TYR A C 1
ATOM 598 O O . TYR A 1 80 ? 1.593 17.308 -2.168 1.00 94.38 80 TYR A O 1
ATOM 606 N N . PRO A 1 81 ? 2.465 15.448 -3.072 1.00 92.31 81 PRO A N 1
ATOM 607 C CA . PRO A 1 81 ? 3.857 15.853 -2.866 1.00 92.31 81 PRO A CA 1
ATOM 608 C C . PRO A 1 81 ? 4.218 17.212 -3.490 1.00 92.31 81 PRO A C 1
ATOM 610 O O . PRO A 1 81 ? 4.926 17.973 -2.831 1.00 92.31 81 PRO A O 1
ATOM 613 N N . PRO A 1 82 ? 3.684 17.594 -4.675 1.00 92.06 82 PRO A N 1
ATOM 614 C CA . PRO A 1 82 ? 3.881 18.940 -5.219 1.00 92.06 82 PRO A CA 1
ATOM 615 C C . PRO A 1 82 ? 3.328 20.063 -4.334 1.00 92.06 82 PRO A C 1
ATOM 617 O O . PRO A 1 82 ? 3.796 21.193 -4.413 1.00 92.06 82 PRO A O 1
ATOM 620 N N . SER A 1 83 ? 2.336 19.783 -3.482 1.00 92.69 83 SER A N 1
ATOM 621 C CA . SER A 1 83 ? 1.797 20.775 -2.543 1.00 92.69 83 SER A CA 1
ATOM 622 C C . SER A 1 83 ? 2.760 21.079 -1.395 1.00 92.69 83 SER A C 1
ATOM 624 O O . SER A 1 83 ? 2.590 22.091 -0.721 1.00 92.69 83 SER A O 1
ATOM 626 N N . THR A 1 84 ? 3.758 20.221 -1.170 1.00 88.75 84 THR A N 1
ATOM 627 C CA . THR A 1 84 ? 4.737 20.355 -0.086 1.00 88.75 84 THR A CA 1
ATOM 628 C C . THR A 1 84 ? 6.174 20.513 -0.585 1.00 88.75 84 THR A C 1
ATOM 630 O O . THR A 1 84 ? 7.066 20.583 0.248 1.00 88.75 84 THR A O 1
ATOM 633 N N . GLY A 1 85 ? 6.427 20.525 -1.901 1.00 89.44 85 GLY A N 1
ATOM 634 C CA . GLY A 1 85 ? 7.787 20.524 -2.466 1.00 89.44 85 GLY A CA 1
ATOM 635 C C . GLY A 1 85 ? 8.536 19.192 -2.299 1.00 89.44 85 GLY A C 1
ATOM 636 O O . GLY A 1 85 ? 9.766 19.147 -2.332 1.00 89.44 85 GLY A O 1
ATOM 637 N N . ALA A 1 86 ? 7.808 18.098 -2.050 1.00 89.44 86 ALA A N 1
ATOM 638 C CA . ALA A 1 86 ? 8.368 16.775 -1.769 1.00 89.44 86 ALA A CA 1
ATOM 639 C C . ALA A 1 86 ? 8.226 15.788 -2.940 1.00 89.44 86 ALA A C 1
ATOM 641 O O . ALA A 1 86 ? 8.312 14.575 -2.753 1.00 89.44 86 ALA A O 1
ATOM 642 N N . GLU A 1 87 ? 7.976 16.285 -4.147 1.00 89.56 87 GLU A N 1
ATOM 643 C CA . GLU A 1 87 ? 7.852 15.496 -5.373 1.00 89.56 87 GLU A CA 1
ATOM 644 C C . GLU A 1 87 ? 9.173 14.861 -5.824 1.00 89.56 87 GLU A C 1
ATOM 646 O O . GLU A 1 87 ? 9.175 13.866 -6.551 1.00 89.56 87 GLU A O 1
ATOM 651 N N . HIS A 1 88 ? 10.303 15.405 -5.378 1.00 84.69 88 HIS A N 1
ATOM 652 C CA . HIS A 1 88 ? 11.624 14.880 -5.686 1.00 84.69 88 HIS A CA 1
ATOM 653 C C . HIS A 1 88 ? 12.078 13.858 -4.637 1.00 84.69 88 HIS A C 1
ATOM 655 O O . HIS A 1 88 ? 11.832 14.005 -3.442 1.00 84.69 88 HIS A O 1
ATOM 661 N N . MET A 1 89 ? 12.803 12.819 -5.075 1.00 73.38 89 MET A N 1
ATOM 662 C CA . MET A 1 89 ? 13.279 11.732 -4.200 1.00 73.38 89 MET A CA 1
ATOM 663 C C . MET A 1 89 ? 14.179 12.225 -3.051 1.00 73.38 89 MET A C 1
ATOM 665 O O . MET A 1 89 ? 14.298 11.562 -2.024 1.00 73.38 89 MET A O 1
ATOM 669 N N . ARG A 1 90 ? 14.798 13.396 -3.224 1.00 68.38 90 ARG A N 1
ATOM 670 C CA . ARG A 1 90 ? 15.472 14.161 -2.176 1.00 68.38 90 ARG A CA 1
ATOM 671 C C . ARG A 1 90 ? 14.764 15.499 -2.083 1.00 68.38 90 ARG A C 1
ATOM 673 O O . ARG A 1 90 ? 14.920 16.340 -2.961 1.00 68.38 90 ARG A O 1
ATOM 680 N N . SER A 1 91 ? 13.939 15.631 -1.060 1.00 62.47 91 SER A N 1
ATOM 681 C CA . SER A 1 91 ? 13.220 16.860 -0.793 1.00 62.47 91 SER A CA 1
ATOM 682 C C . SER A 1 91 ? 14.110 17.786 0.031 1.00 62.47 91 SER A C 1
ATOM 684 O O . SER A 1 91 ? 14.614 17.373 1.073 1.00 62.47 91 SER A O 1
ATOM 686 N N . GLU A 1 92 ? 14.292 19.029 -0.415 1.00 71.12 92 GLU A N 1
ATOM 687 C CA . GLU A 1 92 ? 14.888 20.097 0.406 1.00 71.12 92 GLU A CA 1
ATOM 688 C C . GLU A 1 92 ? 13.841 20.761 1.323 1.00 71.12 92 GLU A C 1
ATOM 690 O O . GLU A 1 92 ? 14.028 21.874 1.809 1.00 71.12 92 GLU A O 1
ATOM 695 N N . THR A 1 93 ? 12.706 20.092 1.559 1.00 67.06 93 THR A N 1
ATOM 696 C CA . THR A 1 93 ? 11.645 20.620 2.419 1.00 67.06 93 THR A CA 1
ATOM 697 C C . THR A 1 93 ? 12.079 20.552 3.877 1.00 67.06 93 THR A C 1
ATOM 699 O O . THR A 1 93 ? 12.409 19.484 4.395 1.00 67.06 93 THR A O 1
ATOM 702 N N . ASN A 1 94 ? 12.029 21.691 4.565 1.00 70.56 94 ASN A N 1
ATOM 703 C CA . ASN A 1 94 ? 12.218 21.733 6.009 1.00 70.56 94 ASN A CA 1
ATOM 704 C C . ASN A 1 94 ? 11.042 21.024 6.693 1.00 70.56 94 ASN A C 1
ATOM 706 O O . ASN A 1 94 ? 9.892 21.439 6.540 1.00 70.56 94 ASN A O 1
ATOM 710 N N . LEU A 1 95 ? 11.325 19.956 7.442 1.00 64.88 95 LEU A N 1
ATOM 711 C CA . LEU A 1 95 ? 10.309 19.276 8.242 1.00 64.88 95 LEU A CA 1
ATOM 712 C C . LEU A 1 95 ? 9.859 20.193 9.394 1.00 64.88 95 LEU A C 1
ATOM 714 O O . LEU A 1 95 ? 10.705 20.878 9.978 1.00 64.88 95 LEU A O 1
ATOM 718 N N . PRO A 1 96 ? 8.555 20.233 9.727 1.00 69.06 96 PRO A N 1
ATOM 719 C CA . PRO A 1 96 ? 8.091 20.941 10.913 1.00 69.06 96 PRO A CA 1
ATOM 720 C C . PRO A 1 96 ? 8.740 20.347 12.171 1.00 69.06 96 PRO A C 1
ATOM 722 O O . PRO A 1 96 ? 8.976 19.139 12.236 1.00 69.06 96 PRO A O 1
ATOM 725 N N . ALA A 1 97 ? 9.062 21.232 13.119 1.00 61.91 97 ALA A N 1
ATOM 726 C CA . ALA A 1 97 ? 9.703 20.897 14.390 1.00 61.91 97 ALA A CA 1
ATOM 727 C C . ALA A 1 97 ? 8.810 20.045 15.302 1.00 61.91 97 ALA A C 1
ATOM 729 O O . ALA A 1 97 ? 7.572 20.239 15.262 1.00 61.91 97 ALA A O 1
#

Radius of gyration: 22.54 Å; Cα contacts (8 Å, |Δi|>4): 65; chains: 1; bounding box: 58×40×42 Å

Secondary structure (DSSP, 8-state):
-HHHHHHHHHHHTT---PPPPP------SS--S-SGGGT-TT---HHHHHHHTTS---SS---S-SSHHHHHHHHHHSS-GGGTT--SSS--PPPP-

Foldseek 3Di:
DVVVVVVVVVVVVPPDDPDDDDDDDDDDPPDDCCDVCLPNPPHPDVPVNVVCVVDPDDNDDDQPDPADFQSVCCVVPVDRCVVQQRNDNDRPGDDDD

pLDDT: mean 86.18, std 13.89, range [57.25, 98.31]

Sequence (97 aa):
MRALLAVVLLCCASVSFAEQPNILWLTVEDIGPQLGCYGDAYADTPHLDAFAKRSLTYLNAWSNAPVCAPARTTLISGLYPPSTGAEHMRSETNLPA